Protein AF-A0A183N7J3-F1 (afdb_monomer_lite)

InterPro domains:
  IPR015883 Beta-hexosaminidase, catalytic domain [PF00728] (3-102)
  IPR017853 Glycoside hydrolase superfamily [SSF51445] (2-126)
  IPR025705 Beta-hexosaminidase [PR00738] (67-83)
  IPR025705 Beta-hexosaminidase [PR00738] (84-101)
  IPR025705 Beta-hexosaminidase [PTHR22600] (3-125)

Foldseek 3Di:
DDQVDEDEQQAQPPSLVVLVVCLVVNHAYAYANQQALLDDDPDLSLVSLLQDDSLPSPDDPNSSVSDPAYDRDYDPPPDDPVCPDVSCPPSVVSRVCSRVDDDGDDPVVVVVVSVLVRLVVLVVVVVVVVVVCVPPDDDDPPDPVNVVSVCVVVVPDD

Radius of gyration: 19.6 Å; chains: 1; bounding box: 62×39×48 Å

Organism: NCBI:txid48269

Sequence (158 aa):
GDKSAVIHVWKDLYWESVVKNVTKAGYRVLFSAAWYLNYISYGDDWRYHYRIDPRDFGDSKDDAKLVIGGEAAMWGEYVDDTNLFSRSWPRGSAVAERLWTHGSPNTTDFIPRVEELRCRMLRMAHDERQDSSKVTRLIPLTTTRATSCIDKRNVGIG

Structure (mmCIF, N/CA/C/O backbone):
data_AF-A0A183N7J3-F1
#
_entry.id   AF-A0A183N7J3-F1
#
loop_
_atom_site.group_PDB
_atom_site.id
_atom_site.type_symbol
_atom_site.label_atom_id
_atom_site.label_alt_id
_atom_site.label_comp_id
_atom_site.label_asym_id
_atom_site.label_entity_id
_atom_site.label_seq_id
_atom_site.pdbx_PDB_ins_code
_atom_site.Cartn_x
_atom_site.Cartn_y
_atom_site.Cartn_z
_atom_site.occupancy
_atom_site.B_iso_or_equiv
_atom_site.au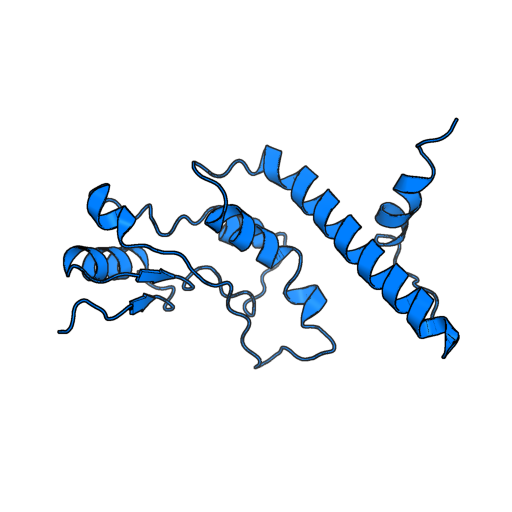th_seq_id
_atom_site.auth_comp_id
_atom_site.auth_asym_id
_atom_site.auth_atom_id
_atom_site.pdbx_PDB_model_num
ATOM 1 N N . GLY A 1 1 ? -22.689 -6.420 15.111 1.00 69.50 1 GLY A N 1
ATOM 2 C CA . GLY A 1 1 ? -21.962 -7.299 14.180 1.00 69.50 1 GLY A CA 1
ATOM 3 C C . GLY A 1 1 ? -20.828 -7.962 14.921 1.00 69.50 1 GLY A C 1
ATOM 4 O O . GLY A 1 1 ? -20.352 -7.381 15.894 1.00 69.50 1 GLY A O 1
ATOM 5 N N . ASP A 1 2 ? -20.435 -9.156 14.488 1.00 88.25 2 ASP A N 1
ATOM 6 C CA . ASP A 1 2 ? -19.278 -9.870 15.031 1.00 88.25 2 ASP A CA 1
ATOM 7 C C . ASP A 1 2 ? -17.993 -9.044 14.832 1.00 88.25 2 ASP A C 1
ATOM 9 O O . ASP A 1 2 ? -17.667 -8.654 13.711 1.00 88.25 2 ASP A O 1
ATOM 13 N N . LYS A 1 3 ? -17.278 -8.753 15.926 1.00 88.81 3 LYS A N 1
ATOM 14 C CA . LYS A 1 3 ? -16.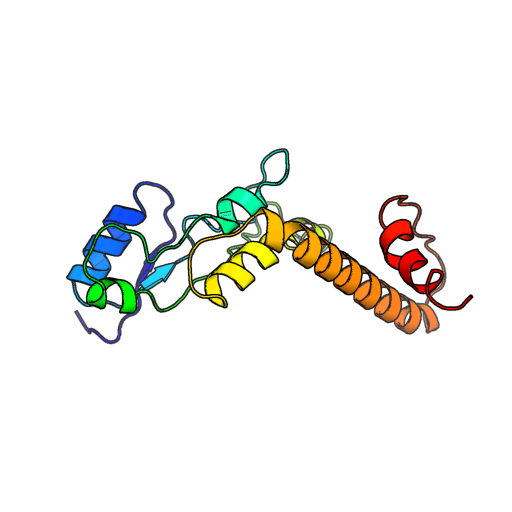040 -7.951 15.926 1.00 88.81 3 LYS A CA 1
ATOM 15 C C . LYS A 1 3 ? -14.820 -8.726 15.433 1.00 88.81 3 LYS A C 1
ATOM 17 O O . LYS A 1 3 ? -13.761 -8.133 15.238 1.00 88.81 3 LYS A O 1
ATOM 22 N N . SER A 1 4 ? -14.965 -10.027 15.185 1.00 93.06 4 SER A N 1
ATOM 23 C CA . SER A 1 4 ? -13.950 -10.817 14.494 1.00 93.06 4 SER A CA 1
ATOM 24 C C . SER A 1 4 ? -13.822 -10.427 13.013 1.00 93.06 4 SER A C 1
ATOM 26 O O . SER A 1 4 ? -12.751 -10.613 12.429 1.00 93.06 4 SER A O 1
ATOM 28 N N . ALA A 1 5 ? -14.867 -9.832 12.422 1.00 97.06 5 ALA A N 1
ATOM 29 C CA . ALA A 1 5 ? -14.879 -9.436 11.021 1.00 97.06 5 ALA A CA 1
ATOM 30 C C . ALA A 1 5 ? -13.781 -8.408 10.697 1.00 97.06 5 ALA A C 1
ATOM 32 O O . ALA A 1 5 ? -13.539 -7.457 11.447 1.00 97.06 5 ALA A O 1
ATOM 33 N N . VAL A 1 6 ? -13.139 -8.600 9.543 1.00 97.88 6 VAL A N 1
ATOM 34 C CA . VAL A 1 6 ? -12.181 -7.658 8.954 1.00 97.88 6 VAL A CA 1
ATOM 35 C C . VAL A 1 6 ? -12.851 -6.993 7.762 1.00 97.88 6 VAL A C 1
ATOM 37 O O . VAL A 1 6 ? -13.409 -7.672 6.901 1.00 97.88 6 VAL A O 1
ATOM 40 N N . ILE A 1 7 ? -12.803 -5.668 7.710 1.00 97.81 7 ILE A N 1
ATOM 41 C CA . ILE A 1 7 ? -13.386 -4.885 6.625 1.00 97.81 7 ILE A CA 1
ATOM 42 C C . ILE A 1 7 ? -12.274 -4.478 5.666 1.00 97.81 7 ILE A C 1
ATOM 44 O O . ILE A 1 7 ? -11.320 -3.806 6.056 1.00 97.81 7 ILE A O 1
ATOM 48 N N . HIS A 1 8 ? -12.403 -4.880 4.404 1.00 98.12 8 HIS A N 1
ATOM 49 C CA . HIS A 1 8 ? -11.470 -4.485 3.358 1.00 98.12 8 HIS A CA 1
ATOM 50 C C . HIS A 1 8 ? -11.943 -3.186 2.685 1.00 98.12 8 HIS A C 1
ATOM 52 O O . HIS A 1 8 ? -12.970 -3.160 2.003 1.00 98.12 8 HIS A O 1
ATOM 58 N N . VAL A 1 9 ? -11.193 -2.101 2.883 1.00 98.00 9 VAL A N 1
ATOM 59 C CA . VAL A 1 9 ? -11.439 -0.787 2.277 1.00 98.00 9 VAL A CA 1
ATOM 60 C C . VAL A 1 9 ? -10.688 -0.683 0.949 1.00 98.00 9 VAL A C 1
ATOM 62 O O . VAL A 1 9 ? -9.467 -0.525 0.922 1.00 98.00 9 VAL A O 1
ATOM 65 N N . TRP A 1 10 ? -11.438 -0.770 -0.150 1.00 97.44 10 TRP A N 1
ATOM 66 C CA . TRP A 1 10 ? -10.911 -0.782 -1.523 1.00 97.44 10 TRP A CA 1
ATOM 67 C C . TRP A 1 10 ? -11.391 0.391 -2.390 1.00 97.44 10 TRP A C 1
ATOM 69 O O . TRP A 1 10 ? -10.851 0.637 -3.462 1.00 97.44 10 TRP A O 1
ATOM 79 N N . LYS A 1 11 ? -12.415 1.133 -1.952 1.00 95.69 11 LYS A N 1
ATOM 80 C CA . LYS A 1 11 ? -12.905 2.307 -2.684 1.00 95.69 11 LYS A CA 1
ATOM 81 C C . LYS A 1 11 ? -12.009 3.507 -2.390 1.00 95.69 11 LYS A C 1
ATOM 83 O O . LYS A 1 11 ? -11.920 3.907 -1.235 1.00 95.69 11 LYS A O 1
ATOM 88 N N . ASP A 1 12 ? -11.398 4.065 -3.433 1.00 88.56 12 ASP A N 1
ATOM 89 C CA . ASP A 1 12 ? -10.491 5.224 -3.361 1.00 88.56 12 ASP A CA 1
ATOM 90 C C . ASP A 1 12 ? -11.185 6.487 -2.821 1.00 88.56 12 ASP A C 1
ATOM 92 O O . ASP A 1 12 ? -10.717 7.130 -1.886 1.00 88.56 12 ASP A O 1
ATOM 96 N N . LEU A 1 13 ? -12.373 6.808 -3.342 1.00 91.31 13 LEU A N 1
ATOM 97 C CA . LEU A 1 13 ? -13.105 8.006 -2.930 1.00 91.31 13 LEU A CA 1
ATOM 98 C C . LEU A 1 13 ? -13.443 7.984 -1.432 1.00 91.31 13 LEU A C 1
ATOM 100 O O . LEU A 1 13 ? -14.221 7.145 -0.970 1.00 91.31 13 LEU A O 1
ATOM 104 N N . TYR A 1 14 ? -12.915 8.978 -0.713 1.00 92.25 14 TYR A N 1
ATOM 105 C CA . TYR A 1 14 ? -13.136 9.208 0.717 1.00 92.25 14 TYR A CA 1
ATOM 106 C C . TYR A 1 14 ? -12.656 8.067 1.624 1.00 92.25 14 TYR A C 1
ATOM 108 O O . TYR A 1 14 ? -13.234 7.860 2.702 1.00 92.25 14 TYR A O 1
ATOM 116 N N . TRP A 1 15 ? -11.625 7.323 1.212 1.00 95.44 15 TRP A N 1
ATOM 117 C CA . TRP A 1 15 ? -11.123 6.173 1.963 1.00 95.44 15 TRP A CA 1
ATOM 118 C C . TRP A 1 15 ? -10.775 6.527 3.417 1.00 95.44 15 TRP A C 1
ATOM 120 O O . TRP A 1 15 ? -11.065 5.726 4.304 1.00 95.44 15 TRP A O 1
ATOM 130 N N . GLU A 1 16 ? -10.258 7.730 3.701 1.00 95.44 16 GLU A N 1
ATOM 131 C CA . GLU A 1 16 ? -9.897 8.180 5.053 1.00 95.44 16 GLU A CA 1
ATOM 132 C C . GLU A 1 16 ? -11.119 8.167 5.975 1.00 95.44 16 GLU A C 1
ATOM 134 O O . GLU A 1 16 ? -11.076 7.665 7.098 1.00 95.44 16 GLU A O 1
ATOM 139 N N . SER A 1 17 ? -12.248 8.678 5.472 1.00 95.81 17 SER A N 1
ATOM 140 C CA . SER A 1 17 ? -13.512 8.714 6.210 1.00 95.81 17 SER A CA 1
ATOM 141 C C . SER A 1 17 ? -14.078 7.313 6.446 1.00 95.81 17 SER A C 1
ATOM 143 O O . SER A 1 17 ? -14.636 7.036 7.509 1.00 95.81 17 SER A O 1
ATOM 145 N N . VAL A 1 18 ? -13.903 6.409 5.477 1.00 96.62 18 VAL A N 1
ATOM 146 C CA . VAL A 1 18 ? -14.349 5.019 5.589 1.00 96.62 18 VAL A CA 1
ATOM 147 C C . VAL A 1 18 ? -13.514 4.293 6.633 1.00 96.62 18 VAL A C 1
ATOM 149 O O . VAL A 1 18 ? -14.088 3.703 7.546 1.00 96.62 18 VAL A O 1
ATOM 152 N N . VAL A 1 19 ? -12.182 4.385 6.550 1.00 97.25 19 VAL A N 1
ATOM 153 C CA . VAL A 1 19 ? -11.271 3.799 7.542 1.00 97.25 19 VAL A CA 1
ATOM 154 C C . VAL A 1 19 ? -11.623 4.318 8.930 1.00 97.25 19 VAL A C 1
ATOM 156 O O . VAL A 1 19 ? -11.871 3.511 9.820 1.00 97.25 19 VAL A O 1
ATOM 159 N N . LYS A 1 20 ? -11.772 5.637 9.089 1.00 96.81 20 LYS A N 1
ATOM 160 C CA . LYS A 1 20 ? -12.169 6.273 10.351 1.00 96.81 20 LYS A CA 1
ATOM 161 C C . LYS A 1 20 ? -13.474 5.722 10.921 1.00 96.81 20 LYS A C 1
ATOM 163 O O . LYS A 1 20 ? -13.557 5.395 12.100 1.00 96.81 20 LYS A O 1
ATOM 168 N N . ASN A 1 21 ? -14.512 5.604 10.099 1.00 96.19 21 ASN A N 1
ATOM 169 C CA . ASN A 1 21 ? -15.806 5.102 10.560 1.00 96.19 21 ASN A CA 1
ATOM 170 C C . ASN A 1 21 ? -15.746 3.617 10.943 1.00 96.19 21 ASN A C 1
ATOM 172 O O . ASN A 1 21 ? -16.387 3.200 11.909 1.00 96.19 21 ASN A O 1
ATOM 176 N N . VAL A 1 22 ? -14.971 2.820 10.207 1.00 96.44 22 VAL A N 1
ATOM 177 C CA . VAL A 1 22 ? -14.809 1.383 10.457 1.00 96.44 22 VAL A CA 1
ATOM 178 C C . VAL A 1 22 ? -14.012 1.129 11.738 1.00 96.44 22 VAL A C 1
ATOM 180 O O . VAL A 1 22 ? -14.431 0.307 12.558 1.00 96.44 22 VAL A O 1
ATOM 183 N N . THR A 1 23 ? -12.913 1.858 11.942 1.00 96.62 23 THR A N 1
ATOM 184 C CA . THR A 1 23 ? -12.083 1.749 13.149 1.00 96.62 23 THR A CA 1
ATOM 185 C C . THR A 1 23 ? -12.824 2.264 14.381 1.00 96.62 23 THR A C 1
ATOM 187 O O . THR A 1 23 ? -12.882 1.541 15.371 1.00 96.62 23 THR A O 1
ATOM 190 N N . LYS A 1 24 ? -13.544 3.395 14.297 1.00 95.62 24 LYS A N 1
ATOM 191 C CA . LYS A 1 24 ? -14.439 3.863 15.380 1.00 95.62 24 LYS A CA 1
ATOM 192 C C . LYS A 1 24 ? -15.539 2.874 15.736 1.00 95.62 24 LYS A C 1
ATOM 194 O O . LYS A 1 24 ? -15.961 2.780 16.886 1.00 95.62 24 LYS A O 1
ATOM 199 N N . ALA A 1 25 ? -16.029 2.131 14.749 1.00 95.38 25 ALA A N 1
ATOM 200 C CA . ALA A 1 25 ? -16.982 1.060 14.986 1.00 95.38 25 ALA A CA 1
ATOM 201 C C . ALA A 1 25 ? -16.325 -0.193 15.600 1.00 95.38 25 ALA A C 1
ATOM 203 O O . ALA A 1 25 ? -17.030 -1.165 15.877 1.00 95.38 25 ALA A O 1
ATOM 204 N N . GLY A 1 26 ? -15.012 -0.195 15.840 1.00 95.88 26 GLY A N 1
ATOM 205 C CA . GLY A 1 26 ? -14.257 -1.264 16.490 1.00 95.88 26 GLY A CA 1
ATOM 206 C C . GLY A 1 26 ? -13.938 -2.449 15.581 1.00 95.88 26 GLY A C 1
ATOM 207 O O . GLY A 1 26 ? -13.755 -3.555 16.085 1.00 95.8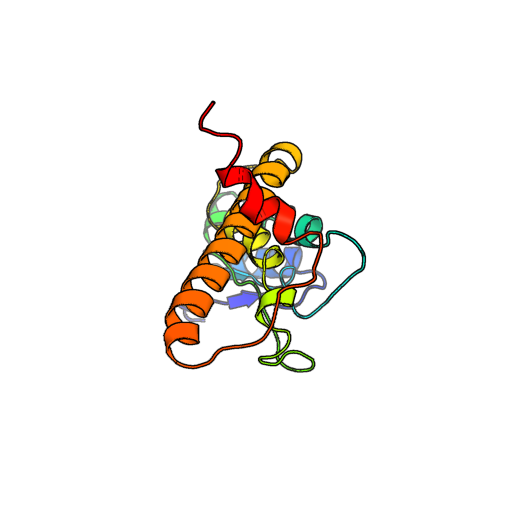8 26 GLY A O 1
ATOM 208 N N . TYR A 1 27 ? -13.936 -2.263 14.258 1.00 97.69 27 TYR A N 1
ATOM 209 C CA . TYR A 1 27 ? -13.568 -3.316 13.310 1.00 97.69 27 TYR A CA 1
ATOM 210 C C . TYR A 1 27 ? -12.128 -3.160 12.836 1.00 97.69 27 TYR A C 1
ATOM 212 O O . TYR A 1 27 ? -11.611 -2.051 12.698 1.00 97.69 27 TYR A O 1
ATOM 220 N N . ARG A 1 28 ? -11.500 -4.296 12.530 1.00 97.81 28 ARG A N 1
ATOM 221 C CA . ARG A 1 28 ? -10.178 -4.328 11.905 1.00 97.81 28 ARG A CA 1
ATOM 222 C C . ARG A 1 28 ? -10.288 -3.997 10.421 1.00 97.81 28 ARG A C 1
ATOM 224 O O . ARG A 1 28 ? -11.252 -4.398 9.766 1.00 97.81 28 ARG A O 1
ATOM 231 N N . VAL A 1 29 ? -9.279 -3.313 9.898 1.00 97.88 29 VAL A N 1
ATOM 232 C CA . VAL A 1 29 ? -9.230 -2.822 8.519 1.00 97.88 29 VAL A CA 1
ATOM 233 C C . VAL A 1 29 ? -8.076 -3.458 7.758 1.00 97.88 29 VAL A C 1
ATOM 235 O O . VAL A 1 29 ? -6.934 -3.443 8.220 1.00 97.88 29 VAL A O 1
ATOM 238 N N . LEU A 1 30 ? -8.388 -3.949 6.562 1.00 97.94 30 LEU A N 1
ATOM 239 C CA . LEU A 1 30 ? -7.427 -4.203 5.493 1.00 97.94 30 LEU A CA 1
ATOM 240 C C . LEU A 1 30 ? -7.600 -3.114 4.426 1.00 97.94 30 LEU A C 1
ATOM 242 O O . LEU A 1 30 ? -8.731 -2.713 4.147 1.00 97.94 30 LEU A O 1
ATOM 246 N N . PHE A 1 31 ? -6.514 -2.617 3.843 1.00 98.19 31 PHE A N 1
ATOM 247 C CA . PHE A 1 31 ? -6.552 -1.465 2.939 1.00 98.19 31 PHE A CA 1
ATOM 248 C C . PHE A 1 31 ? -5.976 -1.769 1.551 1.00 98.19 31 PHE A C 1
ATOM 250 O O . PHE A 1 31 ? -4.867 -2.277 1.448 1.00 98.19 31 PHE A O 1
ATOM 257 N N . SER A 1 32 ? -6.676 -1.382 0.486 1.00 97.88 32 SER A N 1
ATOM 258 C CA . SER A 1 32 ? -6.144 -1.401 -0.891 1.00 97.88 32 SER A CA 1
ATOM 259 C C . SER A 1 32 ? -6.541 -0.182 -1.723 1.00 97.88 32 SER A C 1
ATOM 261 O O . SER A 1 32 ? -6.083 -0.044 -2.853 1.00 97.88 32 SER A O 1
ATOM 263 N N . ALA A 1 33 ? -7.360 0.723 -1.175 1.00 97.06 33 ALA A N 1
ATOM 264 C CA . ALA A 1 33 ? -8.014 1.800 -1.917 1.00 97.06 33 ALA A CA 1
ATOM 265 C C . ALA A 1 33 ? -7.060 2.678 -2.745 1.00 97.06 33 ALA A C 1
ATOM 267 O O . ALA A 1 33 ? -7.361 2.991 -3.892 1.00 97.06 33 ALA A O 1
ATOM 268 N N . ALA A 1 34 ? -5.880 2.997 -2.207 1.00 95.94 34 ALA A N 1
ATOM 269 C CA . ALA A 1 34 ? -4.861 3.788 -2.904 1.00 95.94 34 ALA A CA 1
ATOM 270 C C . ALA A 1 34 ? -3.762 2.943 -3.582 1.00 95.94 34 ALA A C 1
ATOM 272 O O . ALA A 1 34 ? -2.757 3.480 -4.056 1.00 95.94 34 ALA A O 1
ATOM 273 N N . TRP A 1 35 ? -3.907 1.616 -3.602 1.00 97.31 35 TRP A N 1
ATOM 274 C CA . TRP A 1 35 ? -2.892 0.653 -4.048 1.00 97.31 35 TRP A CA 1
ATOM 275 C C . TRP A 1 35 ? -3.389 -0.246 -5.188 1.00 97.31 35 TRP A C 1
ATOM 277 O O . TRP A 1 35 ? -2.974 -1.396 -5.320 1.00 97.31 35 TRP A O 1
ATOM 287 N N . TYR A 1 36 ? -4.249 0.304 -6.045 1.00 97.06 36 TYR A N 1
ATOM 288 C CA . TYR A 1 36 ? -4.644 -0.303 -7.315 1.00 97.06 36 TYR A CA 1
ATOM 289 C C . TYR A 1 36 ? -3.513 -0.169 -8.337 1.00 97.06 36 TYR A C 1
ATOM 291 O O . TYR A 1 36 ? -3.338 0.876 -8.961 1.00 97.06 36 TYR A O 1
ATOM 299 N N . LEU A 1 37 ? -2.741 -1.238 -8.519 1.00 97.06 37 LEU A N 1
ATOM 300 C CA . LEU A 1 37 ? -1.646 -1.290 -9.486 1.00 97.06 37 LEU A CA 1
ATOM 301 C C . LEU A 1 37 ? -2.149 -1.465 -10.925 1.00 97.06 37 LEU A C 1
ATOM 303 O O . LEU A 1 37 ? -1.443 -1.117 -11.869 1.00 97.06 37 LEU A O 1
ATOM 307 N N . ASN A 1 38 ? -3.353 -1.993 -11.143 1.00 94.88 38 ASN A N 1
ATOM 308 C CA . ASN A 1 38 ? -3.923 -2.100 -12.492 1.00 94.88 38 ASN A CA 1
ATOM 309 C C . ASN A 1 38 ? -4.167 -0.717 -13.126 1.00 94.88 38 ASN A C 1
ATOM 311 O O . ASN A 1 38 ? -4.053 -0.581 -14.347 1.00 94.88 38 ASN A O 1
ATOM 315 N N . TYR A 1 39 ? -4.426 0.312 -12.312 1.00 94.56 39 TYR A N 1
ATOM 316 C CA . TYR A 1 39 ? -4.434 1.698 -12.768 1.00 94.56 39 TYR A CA 1
ATOM 317 C C . TYR A 1 39 ? -2.999 2.174 -13.002 1.00 94.56 39 TYR A C 1
ATOM 319 O O . TYR A 1 39 ? -2.156 2.172 -12.106 1.00 94.56 39 TYR A O 1
ATOM 327 N N . ILE A 1 40 ? -2.710 2.542 -14.248 1.00 94.06 40 ILE A N 1
ATOM 328 C CA . ILE A 1 40 ? -1.406 3.055 -14.668 1.00 94.06 40 ILE A CA 1
ATOM 329 C C . ILE A 1 40 ? -1.513 4.553 -14.933 1.00 94.06 40 ILE A C 1
ATOM 331 O O . ILE A 1 40 ? -2.506 5.030 -15.482 1.00 94.06 40 ILE A O 1
ATOM 335 N N . SER A 1 41 ? -0.474 5.296 -14.567 1.00 94.31 41 SER A N 1
ATOM 336 C CA . SER A 1 41 ? -0.338 6.713 -14.904 1.00 94.31 41 SER A CA 1
ATOM 337 C C . SER A 1 41 ? 1.083 7.003 -15.381 1.00 94.31 41 SER A C 1
ATOM 339 O O . SER A 1 41 ? 1.996 6.205 -15.174 1.00 94.31 41 SER A O 1
ATOM 341 N N . TYR A 1 42 ? 1.266 8.110 -16.098 1.00 93.56 42 TYR A N 1
ATOM 342 C CA . TYR A 1 42 ? 2.573 8.468 -16.643 1.00 93.56 42 TYR A CA 1
ATOM 343 C C . TYR A 1 42 ? 3.536 8.945 -15.542 1.00 93.56 42 TYR A C 1
ATOM 345 O O . TYR A 1 42 ? 3.151 9.717 -14.665 1.00 93.56 42 TYR A O 1
ATOM 353 N N . GLY A 1 43 ? 4.808 8.545 -15.637 1.00 92.50 43 GLY A N 1
ATOM 354 C CA . GLY A 1 43 ? 5.852 8.858 -14.654 1.00 92.50 43 GLY A CA 1
ATOM 355 C C . GLY A 1 43 ? 5.991 7.784 -13.572 1.00 92.50 43 GLY A C 1
ATOM 356 O O . GLY A 1 43 ? 5.522 6.663 -13.746 1.00 92.50 43 GLY A O 1
ATOM 357 N N . ASP A 1 44 ? 6.655 8.111 -12.457 1.00 90.62 44 ASP A N 1
ATOM 358 C CA . ASP A 1 44 ? 6.815 7.151 -11.357 1.00 90.62 44 ASP A CA 1
ATOM 359 C C . ASP A 1 44 ? 5.676 7.266 -10.329 1.00 90.62 44 ASP A C 1
ATOM 361 O O . ASP A 1 44 ? 5.800 7.874 -9.258 1.00 90.62 44 ASP A O 1
ATOM 365 N N . ASP A 1 45 ? 4.549 6.666 -10.705 1.00 94.56 45 ASP A N 1
ATOM 366 C CA . ASP A 1 45 ? 3.307 6.531 -9.935 1.00 94.56 45 ASP A CA 1
ATOM 367 C C . ASP A 1 45 ? 3.487 5.815 -8.584 1.00 94.56 45 ASP A C 1
ATOM 369 O O . ASP A 1 45 ? 2.764 6.106 -7.631 1.00 94.56 45 ASP A O 1
ATOM 373 N N . TRP A 1 46 ? 4.520 4.977 -8.435 1.00 95.00 46 TRP A N 1
ATOM 374 C CA . TRP A 1 46 ? 4.872 4.339 -7.162 1.00 95.00 46 TRP A CA 1
ATOM 375 C C . TRP A 1 46 ? 5.037 5.349 -6.022 1.00 95.00 46 TRP A C 1
ATOM 377 O O . TRP A 1 46 ? 4.786 5.007 -4.867 1.00 95.00 46 TRP A O 1
ATOM 387 N N . ARG A 1 47 ? 5.411 6.605 -6.320 1.00 95.50 47 ARG A N 1
ATOM 388 C CA . ARG A 1 47 ? 5.525 7.668 -5.308 1.00 95.50 47 ARG A CA 1
ATOM 389 C C . ARG A 1 47 ? 4.195 7.981 -4.641 1.00 95.50 47 ARG A C 1
ATOM 391 O O . ARG A 1 47 ? 4.186 8.335 -3.466 1.00 95.50 47 ARG A O 1
ATOM 398 N N . TYR A 1 48 ? 3.090 7.886 -5.377 1.00 95.06 48 TYR A N 1
ATOM 399 C CA . TYR A 1 48 ? 1.758 8.036 -4.804 1.00 95.06 48 TYR A CA 1
ATOM 400 C C . TYR A 1 48 ? 1.489 6.893 -3.821 1.00 95.06 48 TYR A C 1
ATOM 402 O O . TYR A 1 48 ? 1.285 7.163 -2.640 1.00 95.06 48 TYR A O 1
ATOM 410 N N . HIS A 1 49 ? 1.641 5.638 -4.256 1.00 95.81 49 HIS A N 1
ATOM 411 C CA . HIS A 1 49 ? 1.441 4.467 -3.394 1.00 95.81 49 HIS A CA 1
ATOM 412 C C . HIS A 1 49 ? 2.332 4.491 -2.141 1.00 95.81 49 HIS A C 1
ATOM 414 O O . HIS A 1 49 ? 1.864 4.182 -1.048 1.00 95.81 49 HIS A O 1
ATOM 420 N N . TYR A 1 50 ? 3.597 4.905 -2.286 1.00 96.81 50 TYR A N 1
ATOM 421 C CA . TYR A 1 50 ? 4.570 4.975 -1.194 1.00 96.81 50 TYR A CA 1
ATOM 422 C C . TYR A 1 50 ? 4.210 6.008 -0.122 1.00 96.81 50 TYR A C 1
ATOM 424 O O . TYR A 1 50 ? 4.546 5.824 1.051 1.00 96.81 50 TYR A O 1
ATOM 432 N N . ARG A 1 51 ? 3.570 7.117 -0.515 1.00 94.94 51 ARG A N 1
ATOM 433 C CA . ARG A 1 51 ? 3.238 8.220 0.396 1.00 94.94 51 ARG A CA 1
ATOM 434 C C . ARG A 1 51 ? 2.009 7.954 1.255 1.00 94.94 51 ARG A C 1
ATOM 436 O O . ARG A 1 51 ? 1.914 8.541 2.326 1.00 94.94 51 ARG A O 1
ATOM 443 N N . ILE A 1 52 ? 1.095 7.109 0.793 1.00 94.44 52 ILE A N 1
ATOM 444 C CA . ILE A 1 52 ? -0.147 6.827 1.510 1.00 94.44 52 ILE A CA 1
ATOM 445 C C . ILE A 1 52 ? 0.145 5.947 2.724 1.00 94.44 52 ILE A C 1
ATOM 447 O O . ILE A 1 52 ? 0.680 4.850 2.580 1.00 94.44 52 ILE A O 1
ATOM 451 N N . ASP A 1 53 ? -0.241 6.415 3.909 1.00 93.88 53 ASP A N 1
ATOM 452 C CA . ASP A 1 53 ? -0.323 5.597 5.115 1.00 93.88 53 ASP A CA 1
ATOM 453 C C . ASP A 1 53 ? -1.796 5.457 5.520 1.00 93.88 53 ASP A C 1
ATOM 455 O O . ASP A 1 53 ? -2.405 6.442 5.941 1.00 93.88 53 ASP A O 1
ATOM 459 N N . PRO A 1 54 ? -2.395 4.255 5.429 1.00 94.12 54 PRO A N 1
ATOM 460 C CA . PRO A 1 54 ? -3.794 4.058 5.797 1.00 94.12 54 PRO A CA 1
ATOM 461 C C . PRO A 1 54 ? -4.065 4.247 7.296 1.00 94.12 54 PRO A C 1
ATOM 463 O O . PRO A 1 54 ? -5.217 4.187 7.714 1.00 94.12 54 PRO A O 1
ATOM 466 N N . ARG A 1 55 ? -3.024 4.457 8.113 1.00 93.75 55 ARG A N 1
ATOM 467 C CA . ARG A 1 55 ? -3.122 4.780 9.543 1.00 93.75 55 ARG A CA 1
ATOM 468 C C . ARG A 1 55 ? -3.232 6.282 9.811 1.00 93.75 55 ARG A C 1
ATOM 470 O O . ARG A 1 55 ? -3.562 6.660 10.932 1.00 93.75 55 ARG A O 1
ATOM 477 N N . ASP A 1 56 ? -2.991 7.124 8.807 1.00 91.88 56 ASP A N 1
ATOM 478 C CA . ASP A 1 56 ? -3.016 8.585 8.923 1.00 91.88 56 ASP A CA 1
ATOM 479 C C . ASP A 1 56 ? -4.367 9.177 8.481 1.00 91.88 56 ASP A C 1
ATOM 481 O O . ASP A 1 56 ? -4.482 9.871 7.476 1.00 91.88 56 ASP A O 1
ATOM 485 N N . PHE A 1 57 ? -5.432 8.862 9.225 1.00 90.88 57 PHE A N 1
ATOM 486 C CA . PHE A 1 57 ? -6.807 9.329 8.958 1.00 90.88 57 PHE A CA 1
ATOM 487 C C . PHE A 1 57 ? -7.333 10.320 10.018 1.00 90.88 57 PHE A C 1
ATOM 489 O O . PHE A 1 57 ? -8.543 10.536 10.154 1.00 90.88 57 PHE A O 1
ATOM 496 N N . GLY A 1 58 ? -6.427 10.934 10.789 1.00 85.62 58 GLY A N 1
ATOM 497 C CA . GLY A 1 58 ? -6.758 11.969 11.775 1.00 85.62 58 GLY A CA 1
ATOM 498 C C . GLY A 1 58 ? -7.644 11.473 12.924 1.00 85.62 58 GLY A C 1
ATOM 499 O O . GLY A 1 58 ? -8.680 12.085 13.216 1.00 85.62 58 GLY A O 1
ATOM 500 N N . ASP A 1 59 ? -7.275 10.351 13.545 1.00 86.31 59 ASP A N 1
ATOM 501 C CA . ASP A 1 59 ? -7.957 9.799 14.722 1.00 86.31 59 ASP A CA 1
ATOM 502 C C . ASP A 1 59 ? -6.977 9.329 15.809 1.00 86.31 59 ASP A C 1
ATOM 504 O O . ASP A 1 59 ? -5.769 9.571 15.726 1.00 86.31 59 ASP A O 1
ATOM 508 N N . SER A 1 60 ? -7.498 8.697 16.863 1.00 90.81 60 SER A N 1
ATOM 509 C CA . SER A 1 60 ? -6.691 8.208 17.977 1.00 90.81 60 SER A CA 1
ATOM 510 C C . SER A 1 60 ? -5.650 7.166 17.539 1.00 90.81 60 SER A C 1
ATOM 512 O O . SER A 1 60 ? -5.841 6.388 16.602 1.00 90.81 60 SER A O 1
ATOM 514 N N . LYS A 1 61 ? -4.532 7.098 18.278 1.00 90.75 61 LYS A N 1
ATOM 515 C CA . LYS A 1 61 ? -3.510 6.060 18.060 1.00 90.75 61 LYS A CA 1
ATOM 516 C C . LYS A 1 61 ? -4.055 4.647 18.274 1.00 90.75 61 LYS A C 1
ATOM 518 O O . LYS A 1 61 ? -3.464 3.706 17.755 1.00 90.75 61 LYS A O 1
ATOM 523 N N . ASP A 1 62 ? -5.124 4.487 19.051 1.00 93.88 62 ASP A N 1
ATOM 524 C CA . ASP A 1 62 ? -5.745 3.185 19.286 1.00 93.88 62 ASP A CA 1
ATOM 525 C C . ASP A 1 62 ? -6.601 2.751 18.095 1.00 93.88 62 ASP A C 1
ATOM 527 O O . ASP A 1 62 ? -6.494 1.604 17.663 1.00 93.88 62 ASP A O 1
ATOM 531 N N . ASP A 1 63 ? -7.334 3.678 17.476 1.00 94.69 63 ASP A N 1
ATOM 532 C CA . ASP A 1 63 ? -8.081 3.405 16.243 1.00 94.69 63 ASP A CA 1
ATOM 533 C C . ASP A 1 63 ? -7.136 3.082 15.081 1.00 94.69 63 ASP A C 1
ATOM 535 O O . ASP A 1 63 ? -7.385 2.161 14.303 1.00 94.69 63 ASP A O 1
ATOM 539 N N . ALA A 1 64 ? -5.997 3.774 14.990 1.00 94.06 64 ALA A N 1
ATOM 540 C CA . ALA A 1 64 ? -4.981 3.496 13.976 1.00 94.06 64 ALA A CA 1
ATOM 541 C C . ALA A 1 64 ? -4.400 2.068 14.073 1.00 94.06 64 ALA A C 1
ATOM 543 O O . ALA A 1 64 ? -4.013 1.494 13.053 1.00 94.06 64 ALA A O 1
ATOM 544 N N . LYS A 1 65 ? -4.379 1.453 15.268 1.00 95.38 65 LYS A N 1
ATOM 545 C CA . LYS A 1 65 ? -3.930 0.056 15.455 1.00 95.38 65 LYS A CA 1
ATOM 546 C C . LYS A 1 65 ? -4.896 -0.964 14.856 1.00 95.38 65 LYS A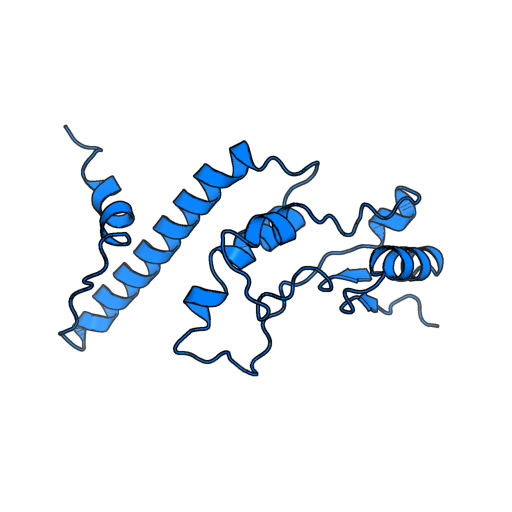 C 1
ATOM 548 O O . LYS A 1 65 ? -4.492 -2.098 14.606 1.00 95.38 65 LYS A O 1
ATOM 553 N N . LEU A 1 66 ? -6.155 -0.589 14.623 1.00 97.00 66 LEU A N 1
ATOM 554 C CA . LEU A 1 66 ? -7.135 -1.466 13.981 1.00 97.00 66 LEU A CA 1
ATOM 555 C C . LEU A 1 66 ? -6.877 -1.622 12.476 1.00 97.00 66 LEU A C 1
ATOM 557 O O . LEU A 1 66 ? -7.406 -2.552 11.866 1.00 97.00 66 LEU A O 1
ATOM 561 N N . VAL A 1 67 ? -6.032 -0.778 11.877 1.00 96.75 67 VAL A N 1
ATOM 562 C CA . VAL A 1 67 ? -5.523 -0.972 10.515 1.00 96.75 67 VAL A CA 1
ATOM 563 C C . VAL A 1 67 ? -4.383 -1.989 10.551 1.00 96.75 67 VAL A C 1
ATOM 565 O O . VAL A 1 67 ? -3.227 -1.672 10.849 1.00 96.75 67 VAL A O 1
ATOM 568 N N . ILE A 1 68 ? -4.728 -3.240 10.251 1.00 96.75 68 ILE A N 1
ATOM 569 C CA . ILE A 1 68 ? -3.841 -4.396 10.434 1.00 96.75 68 ILE A CA 1
ATOM 570 C C . ILE A 1 68 ? -2.918 -4.656 9.241 1.00 96.75 68 ILE A C 1
ATOM 572 O O . ILE A 1 68 ? -1.983 -5.444 9.353 1.00 96.75 68 ILE A O 1
ATOM 576 N N . GLY A 1 69 ? -3.145 -3.992 8.110 1.00 96.44 69 GLY A N 1
ATOM 577 C CA . GLY A 1 69 ? -2.310 -4.122 6.924 1.00 96.44 69 GLY A CA 1
ATOM 578 C C . GLY A 1 69 ? -3.040 -3.676 5.668 1.00 96.44 69 GLY A C 1
ATOM 579 O O . GLY A 1 69 ? -3.988 -2.890 5.724 1.00 96.44 69 GLY A O 1
ATOM 580 N N . GLY A 1 70 ? -2.617 -4.213 4.531 1.00 97.50 70 GLY A N 1
ATOM 581 C CA . GLY A 1 70 ? -3.274 -3.959 3.265 1.00 97.50 70 GLY A CA 1
ATOM 582 C C . GLY A 1 70 ? -2.660 -4.720 2.104 1.00 97.50 70 GLY A C 1
ATOM 583 O O . GLY A 1 70 ? -1.780 -5.557 2.294 1.00 97.50 70 GLY A O 1
ATOM 584 N N . GLU A 1 71 ? -3.163 -4.435 0.911 1.00 98.06 71 GLU A N 1
ATOM 585 C CA . GLU A 1 71 ? -2.916 -5.206 -0.299 1.00 98.06 71 GLU A CA 1
ATOM 586 C C . GLU A 1 71 ? -2.649 -4.272 -1.478 1.00 98.06 71 GLU A C 1
ATOM 588 O O . GLU A 1 71 ? -3.348 -3.278 -1.679 1.00 98.06 71 GLU A O 1
ATOM 593 N N . ALA A 1 72 ? -1.651 -4.617 -2.289 1.00 98.00 72 ALA A N 1
ATOM 594 C CA . ALA A 1 72 ? -1.500 -4.039 -3.614 1.00 98.00 72 ALA A CA 1
ATOM 595 C C . ALA A 1 72 ? -2.369 -4.840 -4.591 1.00 98.00 72 ALA A C 1
ATOM 597 O O . ALA A 1 72 ? -2.094 -6.012 -4.849 1.00 98.00 72 ALA A O 1
ATOM 598 N N . ALA A 1 73 ? -3.427 -4.226 -5.114 1.00 97.44 73 ALA A N 1
ATOM 599 C CA . ALA A 1 73 ? -4.404 -4.905 -5.955 1.00 97.44 73 ALA A CA 1
ATOM 600 C C . ALA A 1 73 ? -3.996 -4.846 -7.434 1.00 97.44 73 ALA A C 1
ATOM 602 O O . ALA A 1 73 ? -3.754 -3.769 -7.979 1.00 97.44 73 ALA A O 1
ATOM 603 N N . MET A 1 74 ? -3.960 -6.000 -8.101 1.00 97.56 74 MET A N 1
ATOM 604 C CA . MET A 1 74 ? -3.740 -6.110 -9.544 1.00 97.56 74 MET A CA 1
ATOM 605 C C . MET A 1 74 ? -4.924 -6.836 -10.181 1.00 97.56 74 MET A C 1
ATOM 607 O O . MET A 1 74 ? -4.973 -8.064 -10.202 1.00 97.56 74 MET A O 1
ATOM 611 N N . TRP A 1 75 ? -5.893 -6.068 -10.668 1.00 97.56 75 TRP A N 1
ATOM 612 C CA . TRP A 1 75 ? -7.046 -6.608 -11.383 1.00 97.56 75 TRP A CA 1
ATOM 613 C C . TRP A 1 75 ? -6.699 -6.996 -12.827 1.00 97.56 75 TRP A C 1
ATOM 615 O O . TRP A 1 75 ? -5.816 -6.406 -13.454 1.00 97.56 75 TRP A O 1
ATOM 625 N N . GLY A 1 76 ? -7.378 -8.031 -13.322 1.00 97.69 76 GLY A N 1
ATOM 626 C CA . GLY A 1 76 ? -7.023 -8.753 -14.545 1.00 97.69 76 GLY A CA 1
ATOM 627 C C . GLY A 1 76 ? -7.617 -8.213 -15.846 1.00 97.69 76 GLY A C 1
ATOM 628 O O . GLY A 1 76 ? -7.435 -8.847 -16.876 1.00 97.69 76 GLY A O 1
ATOM 629 N N . GLU A 1 77 ? -8.333 -7.083 -15.855 1.00 98.06 77 GLU A N 1
ATOM 630 C CA . GLU A 1 77 ? -9.052 -6.627 -17.061 1.00 98.06 77 GLU A CA 1
ATOM 631 C C . GLU A 1 77 ? -8.111 -6.331 -18.237 1.00 98.06 77 GLU A C 1
ATOM 633 O O . GLU A 1 77 ? -8.465 -6.554 -19.391 1.00 98.06 77 GLU A O 1
ATOM 638 N N . TYR A 1 78 ? -6.908 -5.834 -17.935 1.00 96.50 78 TYR A N 1
ATOM 639 C CA . TYR A 1 78 ? -5.868 -5.490 -18.914 1.00 96.50 78 TYR A CA 1
ATOM 640 C C . TYR A 1 78 ? -4.514 -6.125 -18.571 1.00 96.50 78 TYR A C 1
ATOM 642 O O . TYR A 1 78 ? -3.459 -5.638 -19.005 1.00 96.50 78 TYR A O 1
ATOM 650 N N . VAL A 1 79 ? -4.536 -7.154 -17.722 1.00 97.19 79 VAL A N 1
ATOM 651 C CA . VAL A 1 79 ? -3.342 -7.772 -17.151 1.00 97.19 79 VAL A CA 1
ATOM 652 C C . VAL A 1 79 ? -3.372 -9.268 -17.401 1.00 97.19 79 VAL A C 1
ATOM 654 O O . VAL A 1 79 ? -4.304 -9.955 -16.996 1.00 97.19 79 VAL A O 1
ATOM 657 N N . ASP A 1 80 ? -2.319 -9.751 -18.043 1.00 96.88 80 ASP A N 1
ATOM 658 C CA . ASP A 1 80 ? -2.087 -11.154 -18.359 1.00 96.88 80 ASP A CA 1
ATOM 659 C C . ASP A 1 80 ? -0.614 -11.512 -18.100 1.00 96.88 80 ASP A C 1
ATOM 661 O O . ASP A 1 80 ? 0.168 -10.712 -17.572 1.00 96.88 80 ASP A O 1
ATOM 665 N N . ASP A 1 81 ? -0.221 -12.731 -18.450 1.00 95.38 81 ASP A N 1
ATOM 666 C CA . ASP A 1 81 ? 1.144 -13.234 -18.290 1.00 95.38 81 ASP A CA 1
ATOM 667 C C . ASP A 1 81 ? 2.199 -12.385 -19.019 1.00 95.38 81 ASP A C 1
ATOM 669 O O . ASP A 1 81 ? 3.335 -12.271 -18.547 1.00 95.38 81 ASP A O 1
ATOM 673 N N . THR A 1 82 ? 1.827 -11.722 -20.116 1.00 94.62 82 THR A N 1
ATOM 674 C CA . THR A 1 82 ? 2.744 -10.899 -20.914 1.00 94.62 82 THR A CA 1
ATOM 675 C C . THR A 1 82 ? 3.172 -9.618 -20.201 1.00 94.62 82 THR A C 1
ATOM 677 O O . THR A 1 82 ? 4.247 -9.078 -20.484 1.00 94.62 82 THR A O 1
ATOM 680 N N . ASN A 1 83 ? 2.353 -9.110 -19.272 1.00 94.19 83 ASN A N 1
ATOM 681 C CA . ASN A 1 83 ? 2.567 -7.794 -18.670 1.00 94.19 83 ASN A CA 1
ATOM 682 C C . ASN A 1 83 ? 2.440 -7.745 -17.136 1.00 94.19 83 ASN A C 1
ATOM 684 O O . ASN A 1 83 ? 2.783 -6.718 -16.541 1.00 94.19 83 ASN A O 1
ATOM 688 N N . LEU A 1 84 ? 2.016 -8.830 -16.478 1.00 95.44 84 LEU A N 1
ATOM 689 C CA . LEU A 1 84 ? 1.804 -8.876 -15.029 1.00 95.44 84 LEU A CA 1
ATOM 690 C C . LEU A 1 84 ? 3.044 -8.432 -14.253 1.00 95.44 84 LEU A C 1
ATOM 692 O O . LEU A 1 84 ? 2.953 -7.587 -13.359 1.00 95.44 84 LEU A O 1
ATOM 696 N N . PHE A 1 85 ? 4.212 -8.975 -14.596 1.00 93.75 85 PHE A N 1
ATOM 697 C CA . PHE A 1 85 ? 5.436 -8.702 -13.846 1.00 93.75 85 PHE A CA 1
ATOM 698 C C . PHE A 1 85 ? 5.910 -7.255 -14.019 1.00 93.75 85 PHE A C 1
ATOM 700 O O . PHE A 1 85 ? 6.210 -6.586 -13.032 1.00 93.75 85 PHE A O 1
ATOM 707 N N . SER A 1 86 ? 5.945 -6.758 -15.258 1.00 92.75 86 SER A N 1
ATOM 708 C CA . SER A 1 86 ? 6.406 -5.400 -15.574 1.00 92.75 86 SER A CA 1
ATOM 709 C C . SER A 1 86 ? 5.451 -4.324 -15.062 1.00 92.75 86 SER A C 1
ATOM 711 O O . SER A 1 86 ? 5.899 -3.246 -14.674 1.00 92.75 86 SER A O 1
ATOM 713 N N . ARG A 1 87 ? 4.144 -4.617 -15.003 1.00 95.06 87 ARG A N 1
ATOM 714 C CA . ARG A 1 87 ? 3.164 -3.751 -14.341 1.00 95.06 87 ARG A CA 1
ATOM 715 C C . ARG A 1 87 ? 3.302 -3.814 -12.825 1.00 95.06 87 ARG A C 1
ATOM 717 O O . ARG A 1 87 ? 3.221 -2.773 -12.183 1.00 95.06 87 ARG A O 1
ATOM 724 N N . SER A 1 88 ? 3.485 -4.988 -12.232 1.00 96.06 88 SER A N 1
ATOM 725 C CA . SER A 1 88 ? 3.504 -5.124 -10.769 1.00 96.06 88 SER A CA 1
ATOM 726 C C . SER A 1 88 ? 4.776 -4.553 -10.153 1.00 96.06 88 SER A C 1
ATOM 728 O O . SER A 1 88 ? 4.710 -3.836 -9.158 1.00 96.06 88 SER A O 1
ATOM 730 N N . TRP A 1 89 ? 5.938 -4.823 -10.746 1.00 96.12 89 TRP A N 1
ATOM 731 C CA . TRP A 1 89 ? 7.232 -4.541 -10.131 1.00 96.12 89 TRP A CA 1
ATOM 732 C C . TRP A 1 89 ? 8.036 -3.514 -10.937 1.00 96.12 89 TRP A C 1
ATOM 734 O O . TRP A 1 89 ? 8.153 -3.640 -12.155 1.00 96.12 89 TRP A O 1
ATOM 744 N N . PRO A 1 90 ? 8.625 -2.496 -10.278 1.00 95.75 90 PRO A N 1
ATOM 745 C CA . PRO A 1 90 ? 8.808 -2.357 -8.828 1.00 95.75 90 PRO A CA 1
ATOM 746 C C . PRO A 1 90 ? 7.693 -1.582 -8.094 1.00 95.75 90 PRO A C 1
ATOM 748 O O . PRO A 1 90 ? 7.869 -1.248 -6.926 1.00 95.75 90 PRO A O 1
ATOM 751 N N . ARG A 1 91 ? 6.555 -1.269 -8.733 1.00 97.00 91 ARG A N 1
ATOM 752 C CA . ARG A 1 91 ? 5.491 -0.450 -8.111 1.00 97.00 91 ARG A CA 1
ATOM 753 C C . ARG A 1 91 ? 4.947 -1.059 -6.816 1.00 97.00 91 ARG A C 1
ATOM 755 O O . ARG A 1 91 ? 4.823 -0.358 -5.818 1.00 97.00 91 ARG A O 1
ATOM 762 N N . GLY A 1 92 ? 4.730 -2.372 -6.792 1.00 97.50 92 GLY A N 1
ATOM 763 C CA . GLY A 1 92 ? 4.325 -3.119 -5.600 1.00 97.50 92 GLY A CA 1
ATOM 764 C C . GLY A 1 92 ? 5.337 -3.045 -4.453 1.00 97.50 92 GLY A C 1
ATOM 765 O O . GLY A 1 92 ? 4.946 -3.128 -3.292 1.00 97.50 92 GLY A O 1
ATOM 766 N N . SER A 1 93 ? 6.622 -2.795 -4.737 1.00 97.25 93 SER A N 1
ATOM 767 C CA . SER A 1 93 ? 7.649 -2.647 -3.697 1.00 97.25 93 SER A CA 1
ATOM 768 C C . SER A 1 93 ? 7.423 -1.405 -2.837 1.00 97.25 93 SER A C 1
ATOM 770 O O . SER A 1 93 ? 7.772 -1.414 -1.662 1.00 97.25 93 SER A O 1
ATOM 772 N N . ALA A 1 94 ? 6.815 -0.350 -3.392 1.00 96.88 94 ALA A N 1
ATOM 773 C CA . ALA A 1 94 ? 6.435 0.834 -2.624 1.00 96.88 94 ALA A CA 1
ATOM 774 C C . ALA A 1 94 ? 5.369 0.511 -1.568 1.00 96.88 94 ALA A C 1
ATOM 776 O O . ALA A 1 94 ? 5.471 0.962 -0.428 1.00 96.88 94 ALA A O 1
ATOM 777 N N . VAL A 1 95 ? 4.376 -0.301 -1.937 1.00 97.56 95 VAL A N 1
ATOM 778 C CA . VAL A 1 95 ? 3.331 -0.768 -1.016 1.00 97.56 95 VAL A CA 1
ATOM 779 C C . VAL A 1 95 ? 3.928 -1.701 0.037 1.00 97.56 95 VAL A C 1
ATOM 781 O O . VAL A 1 95 ? 3.663 -1.541 1.225 1.00 97.56 95 VAL A O 1
ATOM 784 N N . ALA A 1 96 ? 4.792 -2.630 -0.384 1.00 97.06 96 ALA A N 1
ATOM 785 C CA . ALA A 1 96 ? 5.464 -3.558 0.520 1.00 97.06 96 ALA A CA 1
ATOM 786 C C . ALA A 1 96 ? 6.297 -2.825 1.586 1.00 97.06 96 ALA A C 1
ATOM 788 O O . ALA A 1 96 ? 6.158 -3.099 2.775 1.00 97.06 96 ALA A O 1
ATOM 789 N N . GLU A 1 97 ? 7.104 -1.844 1.178 1.00 96.25 97 GLU A N 1
ATOM 790 C CA . GLU A 1 97 ? 7.899 -1.027 2.098 1.00 96.25 97 GLU A CA 1
ATOM 791 C C . GLU A 1 97 ? 7.014 -0.242 3.073 1.00 96.25 97 GLU A C 1
ATOM 793 O O . GLU A 1 97 ? 7.301 -0.196 4.267 1.00 96.25 97 GLU A O 1
ATOM 798 N N . ARG A 1 98 ? 5.915 0.352 2.591 1.00 95.19 98 ARG A N 1
ATOM 799 C CA . ARG A 1 98 ? 4.952 1.084 3.430 1.00 95.19 98 ARG A CA 1
ATOM 800 C C . ARG A 1 98 ? 4.285 0.189 4.477 1.00 95.19 98 ARG A C 1
ATOM 802 O O . ARG A 1 98 ? 3.984 0.647 5.575 1.00 95.19 98 ARG A O 1
ATOM 809 N N . LEU A 1 99 ? 4.038 -1.075 4.146 1.00 95.62 99 LEU A N 1
ATOM 810 C CA . LEU A 1 99 ? 3.451 -2.039 5.075 1.00 95.62 99 LEU A CA 1
ATOM 811 C C . LEU A 1 99 ? 4.468 -2.598 6.075 1.00 95.62 99 LEU A C 1
ATOM 813 O O . LEU A 1 99 ? 4.078 -2.948 7.188 1.00 95.62 99 LEU A O 1
ATOM 817 N N . TRP A 1 100 ? 5.744 -2.667 5.692 1.00 94.69 100 TRP A N 1
ATOM 818 C CA . TRP A 1 100 ? 6.816 -3.240 6.506 1.00 94.69 100 TRP A CA 1
ATOM 819 C C . TRP A 1 100 ? 7.497 -2.227 7.432 1.00 94.69 100 TRP A C 1
ATOM 821 O O . TRP A 1 100 ? 7.860 -2.554 8.561 1.00 94.69 100 TRP A O 1
ATOM 831 N N . THR A 1 101 ? 7.703 -0.999 6.956 1.00 91.44 101 THR A N 1
ATOM 832 C CA . THR A 1 101 ? 8.459 0.034 7.675 1.00 91.44 101 THR A CA 1
ATOM 833 C C . THR A 1 101 ? 7.557 0.933 8.512 1.00 91.44 101 THR A C 1
ATOM 835 O O . THR A 1 101 ? 6.387 1.154 8.205 1.00 91.44 101 THR A O 1
ATOM 838 N N . HIS A 1 102 ? 8.118 1.473 9.594 1.00 84.50 102 HIS A N 1
ATOM 839 C CA . HIS A 1 102 ? 7.433 2.415 10.471 1.00 84.50 102 HIS A CA 1
ATOM 840 C C . HIS A 1 102 ? 7.913 3.845 10.219 1.00 84.50 102 HIS A C 1
ATOM 842 O O . HIS A 1 102 ? 9.103 4.085 10.025 1.00 84.50 102 HIS A O 1
ATOM 848 N N . GLY A 1 103 ? 6.988 4.801 10.308 1.00 86.06 103 GLY A N 1
ATOM 849 C CA . GLY A 1 103 ? 7.283 6.226 10.208 1.00 86.06 103 GLY A CA 1
ATOM 850 C C . GLY A 1 103 ? 7.024 6.826 8.827 1.00 86.06 103 GLY A C 1
ATOM 851 O O . GLY A 1 103 ? 6.491 6.194 7.908 1.00 86.06 103 GLY A O 1
ATOM 852 N N . SER A 1 104 ? 7.368 8.104 8.707 1.00 89.94 104 SER A N 1
ATOM 853 C CA . SER A 1 104 ? 7.039 8.902 7.531 1.00 89.94 104 SER A CA 1
ATOM 854 C C . SER A 1 104 ? 7.828 8.458 6.287 1.00 89.94 104 SER A C 1
ATOM 856 O O . SER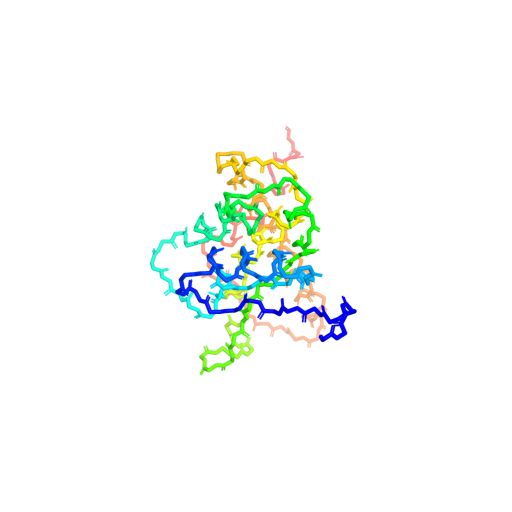 A 1 104 ? 9.010 8.131 6.398 1.00 89.94 104 SER A O 1
ATOM 858 N N . PRO A 1 105 ? 7.214 8.471 5.085 1.00 92.44 105 PRO A N 1
ATOM 859 C CA . PRO A 1 105 ? 7.907 8.187 3.825 1.00 92.44 105 PRO A CA 1
ATOM 860 C C . PRO A 1 105 ? 9.129 9.084 3.635 1.00 92.44 105 PRO A C 1
ATOM 862 O O . PRO A 1 105 ? 8.995 10.307 3.613 1.00 92.44 105 PRO A O 1
ATOM 865 N N . ASN A 1 106 ? 10.289 8.487 3.358 1.00 94.56 106 ASN A N 1
ATOM 866 C CA . ASN A 1 106 ? 11.445 9.214 2.842 1.00 94.56 106 ASN A CA 1
ATOM 867 C C . ASN A 1 106 ? 11.714 8.779 1.399 1.00 94.56 106 ASN A C 1
ATOM 869 O O . ASN A 1 106 ? 12.359 7.768 1.135 1.00 94.56 106 ASN A O 1
ATOM 873 N N . THR A 1 107 ? 11.187 9.553 0.448 1.00 94.06 107 THR A N 1
ATOM 874 C CA . THR A 1 107 ? 11.309 9.231 -0.983 1.00 94.06 107 THR A CA 1
ATOM 875 C C . THR A 1 107 ? 12.768 9.259 -1.445 1.00 94.06 107 THR A C 1
ATOM 877 O O . THR A 1 107 ? 13.159 8.423 -2.253 1.00 94.06 107 THR A O 1
ATOM 880 N N . THR A 1 108 ? 13.580 10.180 -0.917 1.00 94.94 108 THR A N 1
ATOM 881 C CA . THR A 1 108 ? 14.999 10.317 -1.277 1.00 94.94 108 THR A CA 1
ATOM 882 C C . THR A 1 108 ? 15.801 9.077 -0.891 1.00 94.94 108 THR A C 1
ATOM 884 O O . THR A 1 108 ? 16.609 8.611 -1.687 1.00 94.94 108 THR A O 1
ATOM 887 N N . ASP A 1 109 ? 15.544 8.517 0.292 1.00 94.00 109 ASP A N 1
ATOM 888 C CA . ASP A 1 109 ? 16.177 7.272 0.747 1.00 94.00 109 ASP A CA 1
ATOM 889 C C . ASP A 1 109 ? 15.635 6.029 0.017 1.00 94.00 109 ASP A C 1
ATOM 891 O O . ASP A 1 109 ? 16.375 5.093 -0.285 1.00 94.00 109 ASP A O 1
ATOM 895 N N . PHE A 1 110 ? 14.343 6.017 -0.314 1.00 95.50 110 PHE A N 1
ATOM 896 C CA . PHE A 1 110 ? 13.714 4.864 -0.952 1.00 95.50 110 PHE A CA 1
ATOM 897 C C . PHE A 1 110 ? 14.148 4.659 -2.413 1.00 95.50 110 PHE A C 1
ATOM 899 O O . PHE A 1 110 ? 14.321 3.514 -2.831 1.00 95.50 110 PHE A O 1
ATOM 906 N N . ILE A 1 111 ? 14.368 5.736 -3.183 1.00 95.50 111 ILE A N 1
ATOM 907 C CA . ILE A 1 111 ? 14.774 5.675 -4.605 1.00 95.50 111 ILE A CA 1
ATOM 908 C C . ILE A 1 111 ? 15.966 4.730 -4.850 1.00 95.50 111 ILE A C 1
ATOM 910 O O . ILE A 1 111 ? 15.804 3.771 -5.609 1.00 95.50 111 ILE A O 1
ATOM 914 N N . PRO A 1 112 ? 17.144 4.919 -4.222 1.00 95.88 112 PRO A N 1
ATOM 915 C CA . PRO A 1 112 ? 18.290 4.054 -4.495 1.00 95.88 112 PRO A CA 1
ATOM 916 C C . PRO A 1 112 ? 18.032 2.589 -4.107 1.00 95.88 112 PRO A C 1
ATOM 918 O O . PRO A 1 112 ? 18.523 1.679 -4.777 1.00 95.88 112 PRO A O 1
ATOM 921 N N . ARG A 1 113 ? 17.225 2.334 -3.069 1.00 94.69 113 ARG A N 1
ATOM 922 C CA . ARG A 1 113 ? 16.902 0.976 -2.604 1.00 94.69 113 ARG A CA 1
ATOM 923 C C . ARG A 1 113 ? 15.930 0.259 -3.536 1.00 94.69 113 ARG A C 1
ATOM 925 O O . ARG A 1 113 ? 16.135 -0.914 -3.840 1.00 94.69 113 ARG A O 1
ATOM 932 N N . VAL A 1 114 ? 14.903 0.948 -4.037 1.00 95.19 114 VAL A N 1
ATOM 933 C CA . VAL A 1 114 ? 13.960 0.350 -4.996 1.00 95.19 114 VAL A CA 1
ATOM 934 C C . VAL A 1 114 ? 14.609 0.128 -6.365 1.00 95.19 114 VAL A C 1
ATOM 936 O O . VAL A 1 114 ? 14.314 -0.866 -7.031 1.00 95.19 114 VAL A O 1
ATOM 939 N N . GLU A 1 115 ? 15.549 0.986 -6.770 1.00 93.81 115 GLU A N 1
ATOM 940 C CA . GLU A 1 115 ? 16.362 0.775 -7.973 1.00 93.81 115 GLU A CA 1
ATOM 941 C C . GLU A 1 115 ? 17.271 -0.456 -7.851 1.00 93.81 115 GLU A C 1
ATOM 943 O O . GLU A 1 115 ? 17.348 -1.265 -8.782 1.00 93.81 115 GLU A O 1
ATOM 948 N N . GLU A 1 116 ? 17.920 -0.631 -6.696 1.00 94.81 116 GLU A N 1
ATOM 949 C CA . GLU A 1 116 ? 18.728 -1.810 -6.371 1.00 94.81 116 GLU A CA 1
ATOM 950 C C . GLU A 1 116 ? 17.876 -3.087 -6.391 1.00 94.81 116 GLU A C 1
ATOM 952 O O . GLU A 1 116 ? 18.213 -4.042 -7.101 1.00 94.81 116 GLU A O 1
ATOM 957 N N . LEU A 1 117 ? 16.719 -3.063 -5.719 1.00 94.31 117 LEU A N 1
ATOM 958 C CA . LEU A 1 117 ? 15.764 -4.169 -5.683 1.00 94.31 117 LEU A CA 1
ATOM 959 C C . LEU A 1 117 ? 15.273 -4.541 -7.086 1.00 94.31 117 LEU A C 1
ATOM 961 O O . LEU A 1 117 ? 15.249 -5.720 -7.442 1.00 94.31 117 LEU A O 1
ATOM 965 N N . ARG A 1 118 ? 14.944 -3.549 -7.923 1.00 93.00 118 ARG A N 1
ATOM 966 C CA . ARG A 1 118 ? 14.563 -3.774 -9.325 1.00 93.00 118 ARG A CA 1
ATOM 967 C C . ARG A 1 118 ? 15.682 -4.474 -10.091 1.00 93.00 118 ARG A C 1
ATOM 969 O O . ARG A 1 118 ? 15.428 -5.426 -10.829 1.00 93.00 118 ARG A O 1
ATOM 976 N N . CYS A 1 119 ? 16.926 -4.031 -9.917 1.00 92.00 119 CYS A N 1
ATOM 977 C CA . CYS A 1 119 ? 18.064 -4.689 -10.546 1.00 92.00 119 CYS A CA 1
ATOM 978 C C . CYS A 1 119 ? 18.267 -6.123 -10.022 1.00 92.00 119 CYS A C 1
ATOM 980 O O . CYS A 1 119 ? 18.577 -7.007 -10.820 1.00 92.00 119 CYS A O 1
ATOM 982 N N . ARG A 1 120 ? 18.048 -6.395 -8.726 1.00 91.94 120 ARG A N 1
ATOM 983 C CA . ARG A 1 120 ? 18.063 -7.765 -8.172 1.00 91.94 120 ARG A CA 1
ATOM 984 C C . ARG A 1 120 ? 17.001 -8.649 -8.808 1.00 91.94 120 ARG A C 1
ATOM 986 O O . ARG A 1 120 ? 17.330 -9.751 -9.230 1.00 91.94 120 ARG A O 1
ATOM 993 N N . MET A 1 121 ? 15.767 -8.161 -8.921 1.00 90.31 121 MET A N 1
ATOM 994 C CA . MET A 1 121 ? 14.663 -8.881 -9.566 1.00 90.31 121 MET A CA 1
ATOM 995 C C . MET A 1 121 ? 15.000 -9.260 -11.011 1.00 90.31 121 MET A C 1
ATOM 997 O O . MET A 1 121 ? 14.810 -10.406 -11.409 1.00 90.31 121 MET A O 1
ATOM 1001 N N . LEU A 1 122 ? 15.577 -8.328 -11.776 1.00 89.06 122 LEU A N 1
ATOM 1002 C CA . LEU A 1 122 ? 16.009 -8.599 -13.149 1.00 89.06 122 LEU A CA 1
ATOM 1003 C C . LEU A 1 122 ? 17.126 -9.642 -13.230 1.00 89.06 122 LEU A C 1
ATOM 1005 O O . LEU A 1 122 ? 17.112 -10.462 -14.144 1.00 89.06 122 LEU A O 1
ATOM 1009 N N . ARG A 1 123 ? 18.077 -9.625 -12.288 1.00 87.31 123 ARG A N 1
ATOM 1010 C CA . ARG A 1 123 ? 19.137 -10.641 -12.221 1.00 87.31 123 ARG A CA 1
ATOM 1011 C C . ARG A 1 123 ? 18.569 -12.022 -11.902 1.00 87.31 123 ARG A C 1
ATOM 1013 O O . ARG A 1 123 ? 18.901 -12.962 -12.605 1.00 87.31 123 ARG A O 1
ATOM 1020 N N . MET A 1 124 ? 17.659 -12.127 -10.933 1.00 86.19 124 MET A N 1
ATOM 1021 C CA . MET A 1 124 ? 17.004 -13.401 -10.602 1.00 86.19 124 MET A CA 1
ATOM 1022 C C . MET A 1 124 ? 16.236 -13.968 -11.803 1.00 86.19 124 MET A C 1
ATOM 1024 O O . MET A 1 124 ? 16.413 -15.129 -12.151 1.00 86.19 124 MET A O 1
ATOM 1028 N N . ALA A 1 125 ? 15.471 -13.125 -12.504 1.00 82.69 125 ALA A N 1
ATOM 1029 C CA . ALA A 1 125 ? 14.748 -13.539 -13.706 1.00 82.69 125 ALA A CA 1
ATOM 1030 C C . ALA A 1 125 ? 15.677 -13.912 -14.879 1.00 82.69 125 ALA A C 1
ATOM 1032 O O . ALA A 1 125 ? 15.302 -14.705 -15.742 1.00 82.69 125 ALA A O 1
ATOM 1033 N N . HIS A 1 126 ? 16.869 -13.311 -14.957 1.00 79.31 126 HIS A N 1
ATOM 1034 C CA . HIS A 1 126 ? 17.883 -13.684 -15.941 1.00 79.31 126 HIS A CA 1
ATOM 1035 C C . HIS A 1 126 ? 18.505 -15.041 -15.606 1.00 79.31 126 HIS A C 1
ATOM 1037 O O . HIS A 1 126 ? 18.597 -15.887 -16.489 1.00 79.31 126 HIS A O 1
ATOM 1043 N N . ASP A 1 127 ? 18.901 -15.254 -14.352 1.00 76.69 127 ASP A N 1
ATOM 1044 C CA . ASP A 1 127 ? 19.539 -16.493 -13.902 1.00 76.69 127 ASP A CA 1
ATOM 1045 C C . ASP A 1 127 ? 18.581 -17.691 -14.050 1.00 76.69 127 ASP A C 1
ATOM 1047 O O . ASP A 1 127 ? 18.979 -18.733 -14.569 1.00 76.69 127 ASP A O 1
ATOM 1051 N N . GLU A 1 128 ? 17.295 -17.513 -13.726 1.00 70.88 128 GLU A N 1
ATOM 1052 C CA . GLU A 1 128 ? 16.242 -18.510 -13.975 1.00 70.88 128 GLU A CA 1
ATOM 1053 C C . GLU A 1 128 ? 16.091 -18.827 -15.470 1.00 70.88 128 GLU A C 1
ATOM 1055 O O . GLU A 1 128 ? 16.039 -19.991 -15.870 1.00 70.88 128 GLU A O 1
ATOM 1060 N N . ARG A 1 129 ? 16.089 -17.802 -16.334 1.00 62.72 129 ARG A N 1
ATOM 1061 C CA . ARG A 1 129 ? 16.066 -18.007 -17.789 1.00 62.72 129 ARG A CA 1
ATOM 1062 C C . ARG A 1 129 ? 17.337 -18.662 -18.306 1.00 62.72 129 ARG A C 1
ATOM 1064 O O . ARG A 1 129 ? 17.259 -19.431 -19.257 1.00 62.72 129 ARG A O 1
ATOM 1071 N N . GLN A 1 130 ? 18.495 -18.397 -17.712 1.00 62.06 130 GLN A N 1
ATOM 1072 C CA . GLN A 1 130 ? 19.742 -19.038 -18.109 1.00 62.06 130 GLN A CA 1
ATOM 1073 C C . GLN A 1 130 ? 19.754 -20.523 -17.722 1.00 62.06 130 GLN A C 1
ATOM 1075 O O . GLN A 1 130 ? 20.215 -21.346 -18.512 1.00 62.06 130 GLN A O 1
ATOM 1080 N N . ASP A 1 131 ? 19.180 -20.887 -16.575 1.00 59.28 131 ASP A N 1
ATOM 1081 C CA . ASP A 1 131 ? 19.016 -22.290 -16.190 1.00 59.28 131 ASP A CA 1
ATOM 1082 C C . ASP A 1 131 ? 17.939 -22.999 -17.031 1.00 59.28 131 ASP A C 1
ATOM 1084 O O . ASP A 1 131 ? 18.174 -24.095 -17.536 1.00 59.28 131 ASP A O 1
ATOM 1088 N N . SER A 1 132 ? 16.820 -22.326 -17.323 1.00 54.47 132 SER A N 1
ATOM 1089 C CA . SER A 1 132 ? 15.768 -22.821 -18.229 1.00 54.47 132 SER A CA 1
ATOM 1090 C C . SER A 1 132 ? 16.239 -22.929 -19.693 1.00 54.47 132 SER A C 1
ATOM 1092 O O . SER A 1 132 ? 15.902 -23.870 -20.411 1.00 54.47 132 SER A O 1
ATOM 1094 N N . SER A 1 133 ? 17.117 -22.029 -20.146 1.00 49.84 133 SER A N 1
ATOM 1095 C CA . SER A 1 133 ? 17.726 -22.061 -21.488 1.00 49.84 133 SER A CA 1
ATOM 1096 C C . SER A 1 133 ? 18.814 -23.125 -21.666 1.00 49.84 133 SER A C 1
ATOM 1098 O O . SER A 1 133 ? 19.290 -23.320 -22.788 1.00 49.84 133 SER A O 1
ATOM 1100 N N . LYS A 1 134 ? 19.144 -23.903 -20.621 1.00 49.44 134 LYS A N 1
ATOM 1101 C CA . LYS A 1 134 ? 19.770 -25.222 -20.822 1.00 49.44 134 LYS A CA 1
ATOM 1102 C C . LYS A 1 134 ? 18.840 -26.202 -21.556 1.00 49.44 134 LYS A C 1
ATOM 1104 O O . LYS A 1 134 ? 19.322 -27.239 -22.001 1.00 49.44 134 LYS A O 1
ATOM 1109 N N . VAL A 1 135 ? 17.557 -25.864 -21.739 1.00 50.84 135 VAL A N 1
ATOM 1110 C CA . VAL A 1 135 ? 16.595 -26.623 -22.556 1.00 50.84 135 VAL A CA 1
ATOM 1111 C C . VAL A 1 135 ? 16.244 -25.927 -23.884 1.00 50.84 135 VAL A C 1
ATOM 1113 O O . VAL A 1 135 ? 16.033 -26.631 -24.867 1.00 50.84 135 VAL A O 1
ATOM 1116 N N . THR A 1 136 ? 16.291 -24.591 -24.007 1.00 41.53 136 THR A N 1
ATOM 1117 C CA . THR A 1 136 ? 16.022 -23.913 -25.299 1.00 41.53 136 THR A CA 1
ATOM 1118 C C . THR A 1 136 ? 16.844 -22.631 -25.480 1.00 41.53 136 THR A C 1
ATOM 1120 O O . THR A 1 136 ? 16.711 -21.674 -24.718 1.00 41.53 136 THR A O 1
ATOM 1123 N N . ARG A 1 137 ? 17.687 -22.589 -26.524 1.00 46.94 137 ARG A N 1
ATOM 1124 C CA . ARG A 1 137 ? 18.414 -21.384 -26.970 1.00 46.94 137 ARG A CA 1
ATOM 1125 C C . ARG A 1 137 ? 17.496 -20.434 -27.754 1.00 46.94 137 ARG A C 1
ATOM 1127 O O . ARG A 1 137 ? 16.673 -20.904 -28.529 1.00 46.94 137 ARG A O 1
ATOM 1134 N N . LEU A 1 138 ? 17.828 -19.136 -27.662 1.00 45.59 138 LEU A N 1
ATOM 1135 C CA . LEU A 1 138 ? 17.487 -17.990 -28.539 1.00 45.59 138 LEU A CA 1
ATOM 1136 C C . LEU A 1 138 ? 16.369 -17.055 -28.048 1.00 45.59 138 LEU A C 1
ATOM 1138 O O . LEU A 1 138 ? 15.247 -17.217 -28.496 1.00 45.59 138 LEU A O 1
ATOM 1142 N N . ILE A 1 139 ? 16.715 -16.014 -27.263 1.00 45.88 139 ILE A N 1
ATOM 1143 C CA . ILE A 1 139 ? 16.377 -14.589 -27.531 1.00 45.88 139 ILE A CA 1
ATOM 1144 C C . ILE A 1 139 ? 17.436 -13.692 -26.837 1.00 45.88 139 ILE A C 1
ATOM 1146 O O . ILE A 1 139 ? 17.575 -13.773 -25.615 1.00 45.88 139 ILE A O 1
ATOM 1150 N N . PRO A 1 140 ? 18.189 -12.829 -27.548 1.00 43.69 140 PRO A N 1
ATOM 1151 C CA . PRO A 1 140 ? 19.071 -11.852 -26.911 1.00 43.69 140 PRO A CA 1
ATOM 1152 C C . PRO A 1 140 ? 18.259 -10.678 -26.338 1.00 43.69 140 PRO A C 1
ATOM 1154 O O . PRO A 1 140 ? 17.421 -10.091 -27.018 1.00 43.69 140 PRO A O 1
ATOM 1157 N N . LEU A 1 141 ? 18.512 -10.316 -25.077 1.00 48.84 141 LEU A N 1
ATOM 1158 C CA . LEU A 1 141 ? 17.885 -9.166 -24.416 1.00 48.84 141 LEU A CA 1
ATOM 1159 C C . LEU A 1 141 ? 18.477 -7.848 -24.942 1.00 48.84 141 LEU A C 1
ATOM 1161 O O . LEU A 1 141 ? 19.438 -7.322 -24.387 1.00 48.84 141 LEU A O 1
ATOM 1165 N N . THR A 1 142 ? 17.890 -7.276 -25.990 1.00 43.41 142 THR A N 1
ATOM 1166 C CA . THR A 1 142 ? 18.247 -5.943 -26.505 1.00 43.41 142 THR A CA 1
ATOM 1167 C C . THR A 1 142 ? 17.431 -4.833 -25.831 1.00 43.41 142 THR A C 1
ATOM 1169 O O . THR A 1 142 ? 16.653 -4.147 -26.486 1.00 43.41 142 THR A O 1
ATOM 1172 N N . THR A 1 143 ? 17.614 -4.627 -24.519 1.00 46.97 143 THR A N 1
ATOM 1173 C CA . THR A 1 143 ? 17.097 -3.430 -23.822 1.00 46.97 143 THR A CA 1
ATOM 1174 C C . THR A 1 143 ? 18.202 -2.776 -22.998 1.00 46.97 143 THR A C 1
ATOM 1176 O O . THR A 1 143 ? 18.612 -3.291 -21.959 1.00 46.97 143 THR A O 1
ATOM 1179 N N . THR A 1 144 ? 18.632 -1.588 -23.425 1.00 48.50 144 THR A N 1
ATOM 1180 C CA . THR A 1 144 ? 19.774 -0.804 -22.909 1.00 48.50 144 THR A CA 1
ATOM 1181 C C . THR A 1 144 ? 19.734 -0.524 -21.396 1.00 48.50 144 THR A C 1
ATOM 1183 O O . THR A 1 144 ? 20.772 -0.344 -20.765 1.00 48.50 144 THR A O 1
ATOM 1186 N N . ARG A 1 145 ? 18.548 -0.522 -20.764 1.00 49.97 145 ARG A N 1
ATOM 1187 C CA . ARG A 1 145 ? 18.392 -0.332 -19.303 1.00 49.97 145 ARG A CA 1
ATOM 1188 C C . ARG A 1 145 ? 18.545 -1.609 -18.471 1.00 49.97 145 ARG A C 1
ATOM 1190 O O . ARG A 1 145 ? 18.792 -1.509 -17.271 1.00 49.97 145 ARG A O 1
ATOM 1197 N N . ALA A 1 146 ? 18.372 -2.789 -19.064 1.00 49.09 146 ALA A N 1
ATOM 1198 C CA . ALA A 1 146 ? 18.592 -4.056 -18.365 1.00 49.09 146 ALA A CA 1
ATOM 1199 C C . ALA A 1 146 ? 20.096 -4.331 -18.205 1.00 49.09 146 ALA A C 1
ATOM 1201 O O . ALA A 1 146 ? 20.528 -4.767 -17.140 1.00 49.09 146 ALA A O 1
ATOM 1202 N N . THR A 1 147 ? 20.900 -3.966 -19.208 1.00 50.56 147 THR A N 1
ATOM 1203 C CA . THR A 1 147 ? 22.363 -4.110 -19.207 1.00 50.56 147 THR A CA 1
ATOM 1204 C C . THR A 1 147 ? 23.024 -3.345 -18.058 1.00 50.56 147 THR A C 1
ATOM 1206 O O . THR A 1 147 ? 23.880 -3.901 -17.380 1.00 50.56 147 THR A O 1
ATOM 1209 N N . SER A 1 148 ? 22.553 -2.134 -17.731 1.00 58.66 148 SER A N 1
ATOM 1210 C CA . SER A 1 148 ? 23.076 -1.346 -16.595 1.00 58.66 148 SER A CA 1
ATOM 1211 C C . SER A 1 148 ? 22.924 -2.045 -15.231 1.00 58.66 148 SER A C 1
ATOM 1213 O O . SER A 1 148 ? 23.773 -1.892 -14.358 1.00 58.66 148 SER A O 1
ATOM 1215 N N . CYS A 1 149 ? 21.873 -2.850 -15.033 1.00 65.81 149 CYS A N 1
ATOM 1216 C CA . CYS A 1 149 ? 21.679 -3.613 -13.793 1.00 65.81 149 CYS A CA 1
ATOM 1217 C C . CYS A 1 149 ? 22.566 -4.866 -13.695 1.00 65.81 149 CYS A C 1
ATOM 1219 O O . CYS A 1 149 ? 22.800 -5.362 -12.586 1.00 65.81 149 CYS A O 1
ATOM 1221 N N . ILE A 1 150 ? 22.993 -5.398 -14.843 1.00 57.41 150 ILE A N 1
ATOM 1222 C CA . ILE A 1 150 ? 23.803 -6.616 -14.968 1.00 57.41 150 ILE A CA 1
ATOM 1223 C C . ILE A 1 150 ? 25.296 -6.260 -14.869 1.00 57.41 150 ILE A C 1
ATOM 1225 O O . ILE A 1 150 ? 26.036 -6.932 -14.155 1.00 57.41 150 ILE 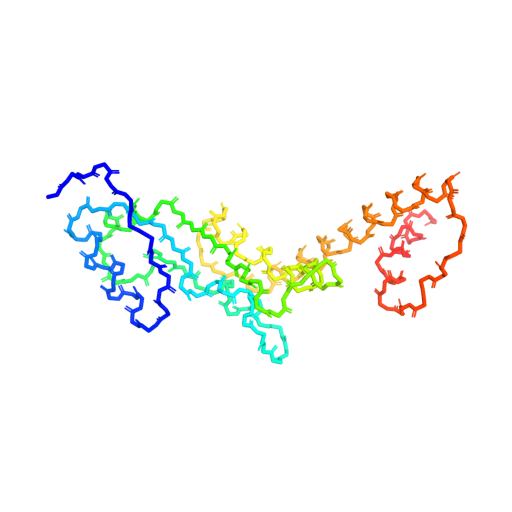A O 1
ATOM 1229 N N . ASP A 1 151 ? 25.715 -5.151 -15.483 1.00 51.31 151 ASP A N 1
ATOM 1230 C CA . ASP A 1 151 ? 27.120 -4.720 -15.573 1.00 51.31 151 ASP A CA 1
ATOM 1231 C C . ASP A 1 151 ? 27.699 -4.166 -14.254 1.00 51.31 151 ASP A C 1
ATOM 1233 O O . ASP A 1 151 ? 28.909 -4.117 -14.055 1.00 51.31 151 ASP A O 1
ATOM 1237 N N . LYS A 1 152 ? 26.851 -3.851 -13.260 1.00 49.75 152 LYS A N 1
ATOM 1238 C CA . LYS A 1 152 ? 27.306 -3.482 -11.902 1.00 49.75 152 LYS A CA 1
ATOM 1239 C C . LYS A 1 152 ? 28.071 -4.598 -11.167 1.00 49.75 152 LYS A C 1
ATOM 1241 O O . LYS A 1 152 ? 28.600 -4.342 -10.092 1.00 49.75 152 LYS A O 1
ATOM 1246 N N . ARG A 1 153 ? 28.149 -5.816 -11.720 1.00 46.91 153 ARG A N 1
ATOM 1247 C CA . ARG A 1 153 ? 29.014 -6.894 -11.208 1.00 46.91 153 ARG A CA 1
ATOM 1248 C C . ARG A 1 153 ? 30.487 -6.728 -11.635 1.00 46.91 153 ARG A C 1
ATOM 1250 O O . ARG A 1 153 ? 31.358 -7.224 -10.933 1.00 46.91 153 ARG A O 1
ATOM 1257 N N . ASN A 1 154 ? 30.769 -6.007 -12.727 1.00 40.50 154 ASN A N 1
ATOM 1258 C CA . ASN A 1 154 ? 32.126 -5.846 -13.276 1.00 40.50 154 ASN A CA 1
ATOM 1259 C C . ASN A 1 154 ? 32.896 -4.635 -12.727 1.00 40.50 154 ASN A C 1
ATOM 1261 O O . ASN A 1 154 ? 34.074 -4.480 -13.022 1.00 40.50 154 ASN A O 1
ATOM 1265 N N . VAL A 1 155 ? 32.270 -3.789 -11.905 1.00 46.38 155 VAL A N 1
ATOM 1266 C CA . VAL A 1 155 ? 32.919 -2.603 -11.302 1.00 46.38 155 VAL A CA 1
ATOM 1267 C C . VAL A 1 155 ? 33.468 -2.915 -9.897 1.00 46.38 155 VAL A C 1
ATOM 1269 O O . VAL A 1 155 ? 33.644 -2.032 -9.068 1.00 46.38 155 VAL A O 1
ATOM 1272 N N . GLY A 1 156 ? 33.700 -4.194 -9.595 1.00 44.50 156 GLY A N 1
ATOM 1273 C CA . GLY A 1 156 ? 34.027 -4.663 -8.250 1.00 44.50 156 GLY A CA 1
ATOM 1274 C C . GLY A 1 156 ? 35.125 -5.714 -8.177 1.00 44.50 156 GLY A C 1
ATOM 1275 O O . GLY A 1 156 ? 35.083 -6.493 -7.238 1.00 44.50 156 GLY A O 1
ATOM 1276 N N . ILE A 1 157 ? 36.058 -5.768 -9.136 1.00 41.50 157 ILE A N 1
ATOM 1277 C CA . ILE A 1 157 ? 37.396 -6.367 -8.970 1.00 41.50 157 ILE A CA 1
ATOM 1278 C C . ILE A 1 157 ? 38.348 -5.619 -9.916 1.00 41.50 157 ILE A C 1
ATOM 1280 O O . ILE A 1 157 ? 38.251 -5.760 -11.134 1.00 41.50 157 ILE A O 1
ATOM 1284 N N . GLY A 1 158 ? 39.231 -4.807 -9.340 1.00 33.88 158 GLY A N 1
ATOM 1285 C CA . GLY A 1 158 ? 40.274 -4.031 -10.005 1.00 33.88 158 GLY A CA 1
ATOM 1286 C C . GLY A 1 158 ? 41.022 -3.214 -8.971 1.00 33.88 158 GLY A C 1
ATOM 1287 O O . GLY A 1 158 ? 40.388 -2.284 -8.431 1.00 33.88 158 GLY A O 1
#

pLDDT: mean 85.52, std 18.21, range [33.88, 98.19]

Secondary structure (DSSP, 8-state):
--TT-EEEE---TTHHHHHHHHHHTT-EEEE-TT-BSSS--SS-THHHHHH--TT-SSS-HHHHTTEEEE--B--STT--TTTHHHHHTTHHHHHHHHHHS-SS--HHHHHHHHHHHHHHHHHHHHHHHHHHTTT--------HHHHHHHHTTSSS--